Protein AF-A0A9D9MWI8-F1 (afdb_monomer)

pLDDT: mean 88.11, std 11.0, range [45.62, 96.44]

Structure (mmCIF, N/CA/C/O backbone):
data_AF-A0A9D9MWI8-F1
#
_entry.id   AF-A0A9D9MWI8-F1
#
loop_
_atom_site.group_PDB
_atom_site.id
_atom_site.type_symbol
_atom_site.label_atom_id
_atom_site.label_alt_id
_atom_site.label_comp_id
_atom_site.label_asym_id
_atom_site.label_entity_id
_atom_site.label_seq_id
_atom_site.pdbx_PDB_ins_code
_atom_site.Cartn_x
_atom_site.Cartn_y
_atom_site.Cartn_z
_atom_site.occupancy
_atom_site.B_iso_or_equiv
_atom_site.auth_seq_id
_atom_site.auth_comp_id
_atom_site.auth_asym_id
_atom_site.auth_atom_id
_atom_site.pdbx_PDB_model_num
ATOM 1 N N . MET A 1 1 ? 38.068 28.091 -34.908 1.00 45.62 1 MET A N 1
ATOM 2 C CA . MET A 1 1 ? 37.379 28.168 -33.602 1.00 45.62 1 MET A CA 1
ATOM 3 C C . MET A 1 1 ? 36.515 26.915 -33.455 1.00 45.62 1 MET A C 1
ATOM 5 O O . MET A 1 1 ? 35.446 26.851 -34.046 1.00 45.62 1 MET A O 1
ATOM 9 N N . ALA A 1 2 ? 37.027 25.856 -32.819 1.00 51.81 2 ALA A N 1
ATOM 10 C CA . ALA A 1 2 ? 36.300 24.591 -32.694 1.00 51.81 2 ALA A CA 1
ATOM 11 C C . ALA A 1 2 ? 35.253 24.709 -31.577 1.00 51.81 2 ALA A C 1
ATOM 13 O O . ALA A 1 2 ? 35.604 24.959 -30.426 1.00 51.81 2 ALA A O 1
ATOM 14 N N . LEU A 1 3 ? 33.972 24.554 -31.918 1.00 57.19 3 LEU A N 1
ATOM 15 C CA . LEU A 1 3 ? 32.887 24.417 -30.947 1.00 57.19 3 LEU A CA 1
ATOM 16 C C . LEU A 1 3 ? 33.125 23.139 -30.127 1.00 57.19 3 LEU A C 1
ATOM 18 O O . LEU A 1 3 ? 32.914 22.033 -30.628 1.00 57.19 3 LEU A O 1
ATOM 22 N N . LEU A 1 4 ? 33.579 23.285 -28.880 1.00 64.25 4 LEU A N 1
ATOM 23 C CA . LEU A 1 4 ? 33.599 22.199 -27.901 1.00 64.25 4 LEU A CA 1
ATOM 24 C C . LEU A 1 4 ? 32.160 21.703 -27.704 1.00 64.25 4 LEU A C 1
ATOM 26 O O . LEU A 1 4 ? 31.321 22.404 -27.142 1.00 64.25 4 LEU A O 1
ATOM 30 N N . ARG A 1 5 ? 31.862 20.497 -28.194 1.00 72.50 5 ARG A N 1
ATOM 31 C CA . ARG A 1 5 ? 30.582 19.826 -27.949 1.00 72.50 5 ARG A CA 1
ATOM 32 C C . ARG A 1 5 ? 30.588 19.262 -26.532 1.00 72.50 5 ARG A C 1
ATOM 34 O O . ARG A 1 5 ? 31.471 18.483 -26.181 1.00 72.50 5 ARG A O 1
ATOM 41 N N . THR A 1 6 ? 29.598 19.627 -25.728 1.00 77.31 6 THR A N 1
ATOM 42 C CA . THR A 1 6 ? 29.355 19.015 -24.420 1.00 77.31 6 THR A CA 1
ATOM 43 C C . THR A 1 6 ? 28.555 17.724 -24.599 1.00 77.31 6 THR A C 1
ATOM 45 O O . THR A 1 6 ? 27.513 17.705 -25.251 1.00 77.31 6 THR A O 1
ATOM 48 N N . MET A 1 7 ? 29.045 16.620 -24.030 1.00 85.31 7 MET A N 1
ATOM 49 C CA . MET A 1 7 ? 28.321 15.346 -23.995 1.00 85.31 7 MET A CA 1
ATOM 50 C C . MET A 1 7 ? 27.507 15.270 -22.704 1.00 85.31 7 MET A C 1
ATOM 52 O O . MET A 1 7 ? 28.067 15.215 -21.610 1.00 85.31 7 MET A O 1
ATOM 56 N N . GLY A 1 8 ? 26.180 15.277 -22.825 1.00 84.38 8 GLY A N 1
ATOM 57 C CA . GLY A 1 8 ? 25.282 15.103 -21.686 1.00 84.38 8 GLY A CA 1
ATOM 58 C C . GLY A 1 8 ? 25.262 13.652 -21.201 1.00 84.38 8 GLY A C 1
ATOM 59 O O . GLY A 1 8 ? 25.200 12.723 -22.004 1.00 84.38 8 GLY A O 1
ATOM 60 N N . ARG A 1 9 ? 25.268 13.446 -19.881 1.00 88.44 9 ARG A N 1
ATOM 61 C CA . ARG A 1 9 ? 25.039 12.138 -19.253 1.00 88.44 9 ARG A CA 1
ATOM 62 C C . ARG A 1 9 ? 23.705 12.161 -18.524 1.00 88.44 9 ARG A C 1
ATOM 64 O O . ARG A 1 9 ? 23.422 13.090 -17.774 1.00 88.44 9 ARG A O 1
ATOM 71 N N . LYS A 1 10 ? 22.919 11.102 -18.690 1.00 87.25 10 LYS A N 1
ATOM 72 C CA . LYS A 1 10 ? 21.661 10.917 -17.970 1.00 87.25 10 LYS A CA 1
ATOM 73 C C . LYS A 1 10 ? 21.682 9.579 -17.252 1.00 87.25 10 LYS A C 1
ATOM 75 O O . LYS A 1 10 ? 21.730 8.532 -17.890 1.00 87.25 10 LYS A O 1
ATOM 80 N N . ALA A 1 11 ? 21.694 9.624 -15.926 1.00 89.62 11 ALA A N 1
ATOM 81 C CA . ALA A 1 11 ? 21.503 8.431 -15.117 1.00 89.62 11 ALA A CA 1
ATOM 82 C C . ALA A 1 11 ? 20.019 8.047 -15.147 1.00 89.62 11 ALA A C 1
ATOM 84 O O . ALA A 1 11 ? 19.151 8.910 -15.032 1.00 89.62 11 ALA A O 1
ATOM 85 N N . LEU A 1 12 ? 19.740 6.762 -15.334 1.00 88.94 12 LEU A N 1
ATOM 86 C CA . LEU A 1 12 ? 18.387 6.223 -15.390 1.00 88.94 12 LEU A CA 1
ATOM 87 C C . LEU A 1 12 ? 18.364 4.832 -14.770 1.00 88.94 12 LEU A C 1
ATOM 89 O O . LEU A 1 12 ? 19.307 4.054 -14.922 1.00 88.94 12 LEU A O 1
ATOM 93 N N . ILE A 1 13 ? 17.287 4.547 -14.046 1.00 90.56 13 ILE A N 1
ATOM 94 C CA . ILE A 1 13 ? 17.028 3.240 -13.450 1.00 90.56 13 ILE A CA 1
ATOM 95 C C . ILE A 1 13 ? 16.164 2.476 -14.457 1.00 90.56 13 ILE A C 1
ATOM 97 O O . ILE A 1 13 ? 15.081 2.963 -14.777 1.00 90.56 13 ILE A O 1
ATOM 101 N N . PRO A 1 14 ? 16.610 1.318 -14.982 1.00 90.06 14 PRO A N 1
ATOM 102 C CA . PRO A 1 14 ? 15.852 0.598 -16.005 1.00 90.06 14 PRO A CA 1
ATOM 103 C C . PRO A 1 14 ? 14.450 0.199 -15.540 1.00 90.06 14 PRO A C 1
ATOM 105 O O . PRO A 1 14 ? 13.498 0.301 -16.304 1.00 90.06 14 PRO A O 1
ATOM 108 N N . TYR A 1 15 ? 14.337 -0.254 -14.289 1.00 93.50 15 TYR A N 1
ATOM 109 C CA . TYR A 1 15 ? 13.074 -0.488 -13.605 1.00 93.50 15 TYR A CA 1
ATOM 110 C C . TYR A 1 15 ? 13.309 -0.565 -12.095 1.00 93.50 15 TYR A C 1
ATOM 112 O O . TYR A 1 15 ? 14.323 -1.108 -11.650 1.00 93.50 15 TYR A O 1
ATOM 120 N N . GLY A 1 16 ? 12.367 -0.048 -11.312 1.00 92.44 16 GLY A N 1
ATOM 121 C CA . GLY A 1 16 ? 12.375 -0.148 -9.858 1.00 92.44 16 GLY A CA 1
ATOM 122 C C . GLY A 1 16 ? 10.952 -0.116 -9.320 1.00 92.44 16 GLY A C 1
ATOM 123 O O . GLY A 1 16 ? 10.162 0.741 -9.712 1.00 92.44 16 GLY A O 1
ATOM 124 N N . LEU A 1 17 ? 10.628 -1.055 -8.432 1.00 94.56 17 LEU A N 1
ATOM 125 C CA . LEU A 1 17 ? 9.391 -1.035 -7.659 1.00 94.56 17 LEU A CA 1
ATOM 126 C C . LEU A 1 17 ? 9.690 -0.415 -6.292 1.00 94.56 17 LEU A C 1
ATOM 128 O O . LEU A 1 17 ? 10.430 -0.990 -5.496 1.00 94.56 17 LEU A O 1
ATOM 132 N N . TYR A 1 18 ? 9.134 0.767 -6.049 1.00 94.44 18 TYR A N 1
ATOM 133 C CA . TYR A 1 18 ? 9.303 1.505 -4.802 1.00 94.44 18 TYR A CA 1
ATOM 134 C C . TYR A 1 18 ? 8.066 1.339 -3.929 1.00 94.44 18 TYR A C 1
ATOM 136 O O . TYR A 1 18 ? 6.945 1.334 -4.432 1.00 94.44 18 TYR A O 1
ATOM 144 N N . VAL A 1 19 ? 8.280 1.238 -2.620 1.00 95.00 19 VAL A N 1
ATOM 145 C CA . VAL A 1 19 ? 7.204 1.169 -1.629 1.00 95.00 19 VAL A CA 1
ATOM 146 C C . VAL A 1 19 ? 7.329 2.374 -0.711 1.00 95.00 19 VAL A C 1
ATOM 148 O O . VAL A 1 19 ? 8.353 2.550 -0.051 1.00 95.00 19 VAL A O 1
ATOM 151 N N . ALA A 1 20 ? 6.287 3.199 -0.673 1.00 94.62 20 ALA A N 1
ATOM 152 C CA . ALA A 1 20 ? 6.151 4.276 0.296 1.00 94.62 20 ALA A CA 1
ATOM 153 C C . ALA A 1 20 ? 5.297 3.795 1.476 1.00 94.62 20 ALA A C 1
ATOM 155 O O . ALA A 1 20 ? 4.305 3.094 1.287 1.00 94.62 20 ALA A O 1
ATOM 156 N N . LYS A 1 21 ? 5.686 4.178 2.693 1.00 95.25 21 LYS A N 1
ATOM 157 C CA . LYS A 1 21 ? 4.934 3.919 3.925 1.00 95.25 21 LYS A CA 1
ATOM 158 C C . LYS A 1 21 ? 4.411 5.254 4.446 1.00 95.25 21 LYS A C 1
ATOM 160 O O . LYS A 1 21 ? 5.197 6.186 4.595 1.00 95.25 21 LYS A O 1
ATOM 165 N N . GLY A 1 22 ? 3.107 5.345 4.691 1.00 93.75 22 GLY A N 1
ATOM 166 C CA . GLY A 1 22 ? 2.442 6.566 5.145 1.00 93.75 22 GLY A CA 1
ATOM 167 C C . GLY A 1 22 ? 1.602 6.330 6.396 1.00 93.75 22 GLY A C 1
ATOM 168 O O . GLY A 1 22 ? 1.187 5.204 6.666 1.00 93.75 22 GLY A O 1
ATOM 169 N N . PHE A 1 23 ? 1.351 7.405 7.144 1.00 93.12 23 PHE A N 1
ATOM 170 C CA . PHE A 1 23 ? 0.568 7.390 8.379 1.00 93.12 23 PHE A CA 1
ATOM 171 C C . PHE A 1 23 ? -0.369 8.591 8.413 1.00 93.12 23 PHE A C 1
ATOM 173 O O . PHE A 1 23 ? 0.055 9.710 8.128 1.00 93.12 23 PHE A O 1
ATOM 180 N N . ILE A 1 24 ? -1.622 8.361 8.800 1.00 91.69 24 ILE A N 1
ATOM 181 C CA . ILE A 1 24 ? -2.616 9.415 9.010 1.00 91.69 24 ILE A CA 1
ATOM 182 C C . ILE A 1 24 ? -3.154 9.245 10.429 1.00 91.69 24 ILE A C 1
ATOM 184 O O . ILE A 1 24 ? -3.767 8.228 10.748 1.00 91.69 24 ILE A O 1
ATOM 188 N N . SER A 1 25 ? -2.881 10.222 11.295 1.00 89.56 25 SER A N 1
ATOM 189 C CA . SER A 1 25 ? -3.350 10.206 12.682 1.00 89.56 25 SER A CA 1
ATOM 190 C C . SER A 1 25 ? -4.735 10.835 12.774 1.00 89.56 25 SER A C 1
ATOM 192 O O . SER A 1 25 ? -4.892 12.031 12.528 1.00 89.56 25 SER A O 1
ATOM 194 N N . ALA A 1 26 ? -5.729 10.043 13.181 1.00 87.81 26 ALA A N 1
ATOM 195 C CA . ALA A 1 26 ? -7.091 10.526 13.399 1.00 87.81 26 ALA A CA 1
ATOM 196 C C . ALA A 1 26 ? -7.164 11.589 14.508 1.00 87.81 26 ALA A C 1
ATOM 198 O O . ALA A 1 26 ? -7.998 12.487 14.445 1.00 87.81 26 ALA A O 1
ATOM 199 N N . HIS A 1 27 ? -6.278 11.512 15.506 1.00 84.12 27 HIS A N 1
ATOM 200 C CA . HIS A 1 27 ? -6.226 12.490 16.591 1.00 84.12 27 HIS A CA 1
ATOM 201 C C . HIS A 1 27 ? -5.758 13.865 16.100 1.00 84.12 27 HIS A C 1
ATOM 203 O O . HIS A 1 27 ? -6.355 14.876 16.446 1.00 84.12 27 HIS A O 1
ATOM 209 N N . LEU A 1 28 ? -4.730 13.899 15.244 1.00 84.06 28 LEU A N 1
ATOM 210 C CA . LEU A 1 28 ? -4.228 15.152 14.666 1.00 84.06 28 LEU A CA 1
ATOM 211 C C . LEU A 1 28 ? -5.176 15.722 13.602 1.00 84.06 28 LEU A C 1
ATOM 213 O O . LEU A 1 28 ? -5.243 16.934 13.430 1.00 84.06 28 LEU A O 1
ATOM 217 N N . ALA A 1 29 ? -5.924 14.856 12.913 1.00 84.19 29 ALA A N 1
ATOM 218 C CA . ALA A 1 29 ? -6.893 15.248 11.894 1.00 84.19 29 ALA A CA 1
ATOM 219 C C . ALA A 1 29 ? -8.068 16.079 12.444 1.00 84.19 29 ALA A C 1
ATOM 221 O O . ALA A 1 29 ? -8.645 16.866 11.700 1.00 84.19 29 ALA A O 1
ATOM 222 N N . GLN A 1 30 ? -8.417 15.933 13.728 1.00 75.50 30 GLN A N 1
ATOM 223 C CA . GLN A 1 30 ? -9.555 16.636 14.340 1.00 75.50 30 GLN A CA 1
ATOM 224 C C . GLN A 1 30 ? -9.307 18.130 14.604 1.00 75.50 30 GLN A C 1
ATOM 226 O O . GLN A 1 30 ? -10.266 18.844 14.886 1.00 75.50 30 GLN A O 1
ATOM 231 N N . GLY A 1 31 ? -8.063 18.608 14.478 1.00 63.88 31 GLY A N 1
ATOM 232 C CA . GLY A 1 31 ? -7.691 19.985 14.811 1.00 63.88 31 GLY A CA 1
ATOM 233 C C . GLY A 1 31 ? -7.659 20.247 16.325 1.00 63.88 31 GLY A C 1
ATOM 234 O O . GLY A 1 31 ? -8.238 19.511 17.126 1.00 63.88 31 GLY A O 1
ATOM 235 N N . GLU A 1 32 ? -6.944 21.292 16.748 1.00 56.88 32 GLU A N 1
ATOM 236 C CA . GLU A 1 32 ? -7.037 21.786 18.128 1.00 56.88 32 GLU A CA 1
ATOM 237 C C . GLU A 1 32 ? -8.408 22.440 18.338 1.00 56.88 32 GLU A C 1
ATOM 239 O O . GLU A 1 32 ? -8.850 23.230 17.509 1.00 56.88 32 GLU A O 1
ATOM 244 N N . LYS A 1 33 ? -9.061 22.167 19.477 1.00 53.25 33 LYS A N 1
ATOM 245 C CA . LYS A 1 33 ? -10.349 22.785 19.854 1.00 53.25 33 LYS A CA 1
ATOM 246 C C . LYS A 1 33 ? -10.311 24.322 19.930 1.00 53.25 33 LYS A C 1
ATOM 248 O O . LYS A 1 33 ? -11.375 24.930 19.919 1.00 53.25 33 LYS A O 1
ATOM 253 N N . ASP A 1 34 ? -9.117 24.918 19.979 1.00 53.12 34 ASP A N 1
ATOM 254 C CA . ASP A 1 34 ? -8.901 26.336 20.287 1.00 53.12 34 ASP A CA 1
ATOM 255 C C . ASP A 1 34 ? -8.297 27.156 19.129 1.00 53.12 34 ASP A C 1
ATOM 257 O O . ASP A 1 34 ? -8.146 28.368 19.254 1.00 53.12 34 ASP A O 1
ATOM 261 N N . ASN A 1 35 ? -7.955 26.540 17.993 1.00 48.66 35 ASN A N 1
ATOM 262 C CA . ASN A 1 35 ? -7.467 27.252 16.808 1.00 48.66 35 ASN A CA 1
ATOM 263 C C . ASN A 1 35 ? -8.037 26.602 15.549 1.00 48.66 35 ASN A C 1
ATOM 265 O O . ASN A 1 35 ? -7.903 25.396 15.370 1.00 48.66 35 ASN A O 1
ATOM 269 N N . GLU A 1 36 ? -8.609 27.417 14.661 1.00 51.56 36 GLU A N 1
ATOM 270 C CA . GLU A 1 36 ? -9.248 27.084 13.374 1.00 51.56 36 GLU A 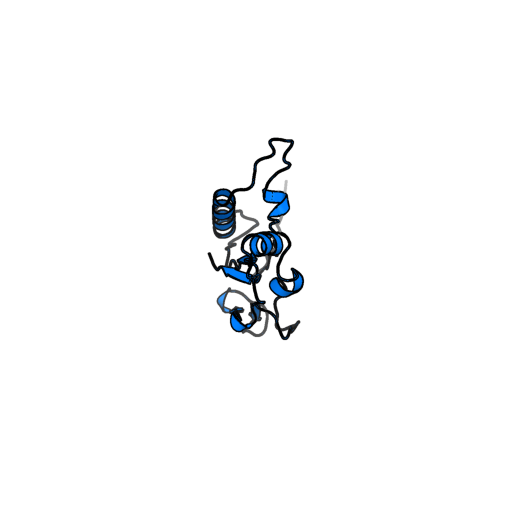CA 1
ATOM 271 C C . GLU A 1 36 ? -8.294 26.444 12.332 1.00 51.56 36 GLU A C 1
ATOM 273 O O . GLU A 1 36 ? -8.325 26.762 11.143 1.00 51.56 36 GLU A O 1
ATOM 278 N N . LYS A 1 37 ? -7.383 25.554 12.736 1.00 53.88 37 LYS A N 1
ATOM 279 C CA . LYS A 1 37 ? -6.570 24.767 11.808 1.00 53.88 37 LYS A CA 1
ATOM 280 C C . LYS A 1 37 ? -7.456 23.683 11.202 1.00 53.88 37 LYS A C 1
ATOM 282 O O . LYS A 1 37 ? -7.988 22.845 11.922 1.00 53.88 37 LYS A O 1
ATOM 287 N N . ALA A 1 38 ? -7.601 23.753 9.878 1.00 57.06 38 ALA A N 1
ATOM 288 C CA . ALA A 1 38 ? -8.444 22.908 9.038 1.00 57.06 38 ALA A CA 1
ATOM 289 C C . ALA A 1 38 ? -8.518 21.449 9.523 1.00 57.06 38 ALA A C 1
ATOM 291 O O . ALA A 1 38 ? -7.512 20.737 9.539 1.00 57.06 38 ALA A O 1
ATOM 292 N N . ALA A 1 39 ? -9.723 21.021 9.904 1.00 72.12 39 ALA A N 1
ATOM 293 C CA . ALA A 1 39 ? -10.009 19.634 10.231 1.00 72.12 39 ALA A CA 1
ATOM 294 C C . ALA A 1 39 ? -9.874 18.790 8.958 1.00 72.12 39 ALA A C 1
ATOM 296 O O . ALA A 1 39 ? -10.573 19.033 7.976 1.00 72.12 39 ALA A O 1
ATOM 297 N N . PHE A 1 40 ? -8.974 17.808 8.972 1.00 85.12 40 PHE A N 1
ATOM 298 C CA . PHE A 1 40 ? -8.813 16.876 7.863 1.00 85.12 40 PHE A CA 1
ATOM 299 C C . PHE A 1 40 ? -10.041 15.967 7.809 1.00 85.12 40 PHE A C 1
ATOM 301 O O . PHE A 1 40 ? -10.281 15.156 8.711 1.00 85.12 40 PHE A O 1
ATOM 308 N N . SER A 1 41 ? -10.843 16.143 6.766 1.00 86.94 41 SER A N 1
ATOM 309 C CA . SER A 1 41 ? -12.131 15.480 6.623 1.00 86.94 41 SER A CA 1
ATOM 310 C C . SER A 1 41 ? -12.018 14.142 5.882 1.00 86.94 41 SER A C 1
ATOM 312 O O . SER A 1 41 ? -10.989 13.786 5.303 1.00 86.94 41 SER A O 1
ATOM 314 N N . GLY A 1 42 ? -13.115 13.379 5.868 1.00 87.50 42 GLY A N 1
ATOM 315 C CA . GLY A 1 42 ? -13.203 12.169 5.045 1.00 87.50 42 GLY A CA 1
ATOM 316 C C . GLY A 1 42 ? -13.144 12.458 3.539 1.00 87.50 42 GLY A C 1
ATOM 317 O O . GLY A 1 42 ? -12.675 11.619 2.774 1.00 87.50 42 GLY A O 1
ATOM 318 N N . GLU A 1 43 ? -13.577 13.645 3.109 1.00 90.38 43 GLU A N 1
ATOM 319 C CA . GLU A 1 43 ? -13.475 14.072 1.712 1.00 90.38 43 GLU A CA 1
ATOM 320 C C . GLU A 1 43 ? -12.018 14.363 1.331 1.00 90.38 43 GLU A C 1
ATOM 322 O O . GLU A 1 43 ? -11.543 13.887 0.299 1.00 90.38 43 GLU A O 1
ATOM 327 N N . ASP A 1 44 ? -11.272 15.029 2.217 1.00 91.81 44 ASP A N 1
ATOM 328 C CA . ASP A 1 44 ? -9.838 15.274 2.033 1.00 91.81 44 ASP A CA 1
ATOM 329 C C . ASP A 1 44 ? -9.048 13.968 1.949 1.00 91.81 44 ASP A C 1
ATOM 331 O O . ASP A 1 44 ? -8.129 13.847 1.136 1.00 91.81 44 ASP A O 1
ATOM 335 N N . LEU A 1 45 ? -9.435 12.956 2.734 1.00 91.81 45 LEU A N 1
ATOM 336 C CA . LEU A 1 45 ? -8.854 11.621 2.633 1.00 91.81 45 LEU A CA 1
ATOM 337 C C . LEU A 1 45 ? -9.089 11.004 1.253 1.00 91.81 45 LEU A C 1
ATOM 339 O O . LEU A 1 45 ? -8.148 10.489 0.652 1.00 91.81 45 LEU A O 1
ATOM 343 N N . ASN A 1 46 ? -10.312 11.071 0.730 1.00 93.12 46 ASN A N 1
ATOM 344 C CA . ASN A 1 46 ? -10.614 10.540 -0.600 1.00 93.12 46 ASN A CA 1
ATOM 345 C C . ASN A 1 46 ? -9.823 11.274 -1.690 1.00 93.12 46 ASN A C 1
ATOM 347 O O . ASN A 1 46 ? -9.252 10.629 -2.573 1.00 93.12 46 ASN A O 1
ATOM 351 N N . ASN A 1 47 ? -9.715 12.600 -1.585 1.00 94.12 47 ASN A N 1
ATOM 352 C CA . ASN A 1 47 ? -8.912 13.418 -2.493 1.00 94.12 47 ASN A CA 1
ATOM 353 C C . ASN A 1 47 ? -7.425 13.052 -2.419 1.00 94.12 47 ASN A C 1
ATOM 355 O O . ASN A 1 47 ? -6.776 12.904 -3.454 1.00 94.12 47 ASN A O 1
ATOM 359 N N . LEU A 1 48 ? -6.891 12.830 -1.215 1.00 93.81 48 LEU A N 1
ATOM 360 C CA . LEU A 1 48 ? -5.515 12.381 -1.017 1.00 93.81 48 LEU A CA 1
ATOM 361 C C . LEU A 1 48 ? -5.271 11.010 -1.662 1.00 93.81 48 LEU A C 1
ATOM 363 O O . LEU A 1 48 ? -4.274 10.827 -2.358 1.00 93.81 48 LEU A O 1
ATOM 367 N N . LEU A 1 49 ? -6.175 10.048 -1.463 1.00 93.88 49 LEU A N 1
ATOM 368 C CA . LEU A 1 49 ? -6.056 8.712 -2.056 1.00 93.88 49 LEU A CA 1
ATOM 369 C C . LEU A 1 49 ? -6.137 8.762 -3.588 1.00 93.88 49 LEU A C 1
ATOM 371 O O . LEU A 1 49 ? -5.348 8.100 -4.265 1.00 93.88 49 LEU A O 1
ATOM 375 N N . ALA A 1 50 ? -7.034 9.580 -4.143 1.00 93.62 50 ALA A N 1
ATOM 376 C CA . ALA A 1 50 ? -7.122 9.811 -5.583 1.00 93.62 50 ALA A CA 1
ATOM 377 C C . ALA A 1 50 ? -5.838 10.454 -6.133 1.00 93.62 50 ALA A C 1
ATOM 379 O O . ALA A 1 50 ? -5.288 9.988 -7.135 1.00 93.62 50 ALA A O 1
ATOM 380 N N . ALA A 1 51 ? -5.309 11.464 -5.436 1.00 94.06 51 ALA A N 1
ATOM 381 C CA . ALA A 1 51 ? -4.056 12.115 -5.795 1.00 94.06 51 ALA A CA 1
ATOM 382 C C . ALA A 1 51 ? -2.875 11.135 -5.764 1.00 94.06 51 ALA A C 1
ATOM 384 O O . ALA A 1 51 ? -2.067 11.143 -6.685 1.00 94.06 51 ALA A O 1
ATOM 385 N N . LEU A 1 52 ? -2.789 10.244 -4.768 1.00 93.38 52 LEU A N 1
ATOM 386 C CA . LEU A 1 52 ? -1.722 9.238 -4.675 1.00 93.38 52 LEU A CA 1
ATOM 387 C C . LEU A 1 52 ? -1.753 8.222 -5.824 1.00 93.38 52 LEU A C 1
ATOM 389 O O . LEU A 1 52 ? -0.697 7.786 -6.288 1.00 93.38 52 LEU A O 1
ATOM 393 N N . LYS A 1 53 ? -2.940 7.858 -6.315 1.00 92.44 53 LYS A N 1
ATOM 394 C CA . LYS A 1 53 ? -3.067 6.998 -7.500 1.00 92.44 53 LYS A CA 1
ATOM 395 C C . LYS A 1 53 ? -2.583 7.693 -8.767 1.00 92.44 53 LYS A C 1
ATOM 397 O O . LYS A 1 53 ? -1.813 7.101 -9.519 1.00 92.44 53 LYS A O 1
ATOM 402 N N . GLY A 1 54 ? -3.010 8.939 -8.970 1.00 90.31 54 GLY A N 1
ATOM 403 C CA . GLY A 1 54 ? -2.680 9.748 -10.148 1.00 90.31 54 GLY A CA 1
ATOM 404 C C . GLY A 1 54 ? -1.378 10.547 -10.032 1.00 90.31 54 GLY A C 1
ATOM 405 O O . GLY A 1 54 ? -1.076 11.349 -10.914 1.00 90.31 54 GLY A O 1
ATOM 406 N N . MET A 1 55 ? -0.599 10.358 -8.960 1.00 90.12 55 MET A N 1
ATOM 407 C CA . MET A 1 55 ? 0.478 11.278 -8.562 1.00 90.12 55 MET A CA 1
ATOM 408 C C . ME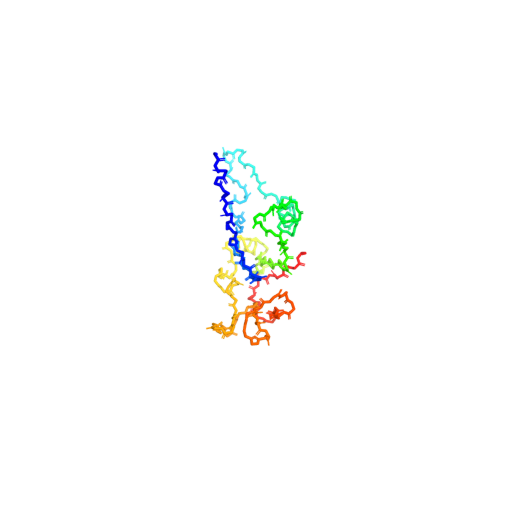T A 1 55 ? 1.528 11.503 -9.655 1.00 90.12 55 MET A C 1
ATOM 410 O O . MET A 1 55 ? 2.101 12.585 -9.752 1.00 90.12 55 MET A O 1
ATOM 414 N N . TRP A 1 56 ? 1.768 10.496 -10.494 1.00 88.00 56 TRP A N 1
ATOM 415 C CA . TRP A 1 56 ? 2.777 10.546 -11.553 1.00 88.00 56 TRP A CA 1
ATOM 416 C C . TRP A 1 56 ? 2.214 10.759 -12.959 1.00 88.00 56 TRP A C 1
ATOM 418 O O . TRP A 1 56 ? 2.991 10.973 -13.890 1.00 88.00 56 TRP A O 1
ATOM 428 N N . ASP A 1 57 ? 0.892 10.753 -13.136 1.00 84.62 57 ASP A N 1
ATOM 429 C CA . ASP A 1 57 ? 0.293 10.886 -14.469 1.00 84.62 57 ASP A CA 1
ATOM 430 C C . ASP A 1 57 ? 0.508 12.288 -15.050 1.00 84.62 57 ASP A C 1
ATOM 432 O O . ASP A 1 57 ? 0.737 12.438 -16.256 1.00 84.62 57 ASP A O 1
ATOM 436 N N . HIS A 1 58 ? 0.516 13.298 -14.176 1.00 82.25 58 HIS A N 1
ATOM 437 C CA . HIS A 1 58 ? 0.714 14.706 -14.525 1.00 82.25 58 HIS A CA 1
ATOM 438 C C . HIS A 1 58 ? 2.164 15.194 -14.352 1.00 82.25 58 HIS A C 1
ATOM 440 O O . HIS A 1 58 ? 2.506 16.272 -14.832 1.00 82.25 58 HIS A O 1
ATOM 446 N N . ASP A 1 59 ? 3.040 14.404 -13.725 1.00 84.12 59 ASP A N 1
ATOM 447 C CA . ASP A 1 59 ? 4.429 14.776 -13.417 1.00 84.12 59 ASP A CA 1
ATOM 448 C C . ASP A 1 59 ? 5.420 14.132 -14.402 1.00 84.12 59 ASP A C 1
ATOM 450 O O . ASP A 1 59 ? 6.302 13.341 -14.051 1.00 84.12 59 ASP A O 1
ATOM 454 N N . ARG A 1 60 ? 5.249 14.463 -15.688 1.00 82.81 60 ARG A N 1
ATOM 455 C CA . ARG A 1 60 ? 6.109 13.968 -16.769 1.00 82.81 60 ARG A CA 1
ATOM 456 C C . ARG A 1 60 ? 7.262 14.924 -17.017 1.00 82.81 60 ARG A C 1
ATOM 458 O O . ARG A 1 60 ? 7.070 16.086 -17.360 1.00 82.81 60 ARG A O 1
ATOM 465 N N . SER A 1 61 ? 8.480 14.407 -16.924 1.00 84.62 61 SER A N 1
ATOM 466 C CA . SER A 1 61 ? 9.680 15.168 -17.250 1.00 84.62 61 SER A CA 1
ATOM 467 C C . SER A 1 61 ? 10.720 14.294 -17.934 1.00 84.62 61 SER A C 1
ATOM 469 O O . SER A 1 61 ? 10.712 13.063 -17.820 1.00 84.62 61 SER A O 1
ATOM 471 N N . ALA A 1 62 ? 11.674 14.940 -18.610 1.00 82.06 62 ALA A N 1
ATOM 472 C CA . ALA A 1 62 ? 12.786 14.233 -19.222 1.00 82.06 62 ALA A CA 1
ATOM 473 C C . ALA A 1 62 ? 13.532 13.373 -18.188 1.00 82.06 62 ALA A C 1
ATOM 475 O O . ALA A 1 62 ? 13.917 12.262 -18.518 1.00 82.06 62 ALA A O 1
ATOM 476 N N . SER A 1 63 ? 13.718 13.819 -16.943 1.00 81.81 63 SER A N 1
ATOM 477 C CA . SER A 1 63 ? 14.467 13.062 -15.931 1.00 81.81 63 SER A CA 1
ATOM 478 C C . SER A 1 63 ? 13.708 11.873 -15.330 1.00 81.81 63 SER A C 1
ATOM 480 O O . SER A 1 63 ? 14.362 10.914 -14.929 1.00 81.81 63 SER A O 1
ATOM 482 N N . LYS A 1 64 ? 12.369 11.908 -15.282 1.00 79.75 64 LYS A N 1
ATOM 483 C CA . LYS A 1 64 ? 11.551 10.931 -14.537 1.00 79.75 64 LYS A CA 1
ATOM 484 C C . LYS A 1 64 ? 11.092 9.725 -15.364 1.00 79.75 64 LYS A C 1
ATOM 486 O O . LYS A 1 64 ? 10.826 8.669 -14.801 1.00 79.75 64 LYS A O 1
ATOM 491 N N . GLY A 1 65 ? 11.055 9.841 -16.693 1.00 84.25 65 GLY A N 1
ATOM 492 C CA . GLY A 1 65 ? 10.590 8.746 -17.550 1.00 84.25 65 GLY A CA 1
ATOM 493 C C . GLY A 1 65 ? 9.115 8.410 -17.300 1.00 84.25 65 GLY A C 1
ATOM 494 O O . GLY A 1 65 ? 8.298 9.319 -17.176 1.00 84.25 65 GLY A O 1
ATOM 495 N N . VAL A 1 66 ? 8.775 7.116 -17.251 1.00 87.75 66 VAL A N 1
ATOM 496 C CA . VAL A 1 66 ? 7.409 6.631 -16.980 1.00 87.75 66 VAL A CA 1
ATOM 497 C C . VAL A 1 66 ? 7.334 6.104 -15.549 1.00 87.75 66 VAL A C 1
ATOM 499 O O . VAL A 1 66 ? 7.879 5.044 -15.244 1.00 87.75 66 VAL A O 1
ATOM 502 N N . MET A 1 67 ? 6.637 6.835 -14.682 1.00 91.81 67 MET A N 1
ATOM 503 C CA . MET A 1 67 ? 6.318 6.429 -13.312 1.00 91.81 67 MET A CA 1
ATOM 504 C C . MET A 1 67 ? 4.806 6.227 -13.195 1.00 91.81 67 MET A C 1
ATOM 506 O O . MET A 1 67 ? 4.037 6.920 -13.850 1.00 91.81 67 MET A O 1
ATOM 510 N N . SER A 1 68 ? 4.378 5.243 -12.409 1.00 91.94 68 SER A N 1
ATOM 511 C CA . SER A 1 68 ? 2.955 4.930 -12.216 1.00 91.94 68 SER A CA 1
ATOM 512 C C . SER A 1 68 ? 2.743 4.302 -10.844 1.00 91.94 68 SER A C 1
ATOM 514 O O . SER A 1 68 ? 3.597 3.543 -10.373 1.00 91.94 68 SER A O 1
ATOM 516 N N . CYS A 1 69 ? 1.606 4.599 -10.216 1.00 93.38 69 CYS A N 1
ATOM 517 C CA . CYS A 1 69 ? 1.186 3.911 -9.002 1.00 93.38 69 CYS A CA 1
ATOM 518 C C . CYS A 1 69 ? 0.725 2.493 -9.370 1.00 93.38 69 CYS A C 1
ATOM 520 O O . CYS A 1 69 ? -0.128 2.320 -10.239 1.00 93.38 69 CYS A O 1
ATOM 522 N N . ARG A 1 70 ? 1.325 1.467 -8.756 1.00 94.44 70 ARG A N 1
ATOM 523 C CA . ARG A 1 70 ? 1.015 0.054 -9.053 1.00 94.44 70 ARG A CA 1
ATOM 524 C C . ARG A 1 70 ? 0.064 -0.591 -8.057 1.00 94.44 70 ARG A C 1
ATOM 526 O O . ARG A 1 70 ? -0.624 -1.534 -8.421 1.00 94.44 70 ARG A O 1
ATOM 533 N N . GLY A 1 71 ? 0.037 -0.095 -6.828 1.00 93.19 71 GLY A N 1
ATOM 534 C CA . GLY A 1 71 ? -0.840 -0.583 -5.775 1.00 93.19 71 GLY A CA 1
ATOM 535 C C . GLY A 1 71 ? -0.877 0.414 -4.628 1.00 93.19 71 GLY A C 1
ATOM 536 O O . GLY A 1 71 ? 0.143 1.024 -4.301 1.00 93.19 71 GLY A O 1
ATOM 537 N N . LEU A 1 72 ? -2.059 0.574 -4.041 1.00 95.62 72 LEU A N 1
ATOM 538 C CA . LEU A 1 72 ? -2.302 1.426 -2.889 1.00 95.62 72 LEU A CA 1
ATOM 539 C C . LEU A 1 72 ? -3.076 0.606 -1.861 1.00 95.62 72 LEU A C 1
ATOM 541 O O . LEU A 1 72 ? -4.211 0.212 -2.104 1.00 95.62 72 LEU A O 1
ATOM 545 N N . TYR A 1 73 ? -2.436 0.348 -0.727 1.00 96.19 73 TYR A N 1
ATOM 546 C CA . TYR A 1 73 ? -2.977 -0.473 0.350 1.00 96.19 73 TYR A CA 1
ATOM 547 C C . TYR A 1 73 ? -3.170 0.406 1.579 1.00 96.19 73 TYR A C 1
ATOM 549 O O . TYR A 1 73 ? -2.205 0.978 2.092 1.00 96.19 73 TYR A O 1
ATOM 557 N N . VAL A 1 74 ? -4.414 0.538 2.033 1.00 96.12 74 VAL A N 1
ATOM 558 C CA . VAL A 1 74 ? -4.778 1.416 3.146 1.00 96.12 74 VAL A CA 1
ATOM 559 C C . VAL A 1 74 ? -5.275 0.570 4.305 1.00 96.12 74 VAL A C 1
ATOM 561 O O . VAL A 1 74 ? -6.305 -0.090 4.214 1.00 96.12 74 VAL A O 1
ATOM 564 N N . PHE A 1 75 ? -4.553 0.617 5.419 1.00 96.44 75 PHE A N 1
ATOM 565 C CA . PHE A 1 75 ? -4.957 -0.048 6.651 1.00 96.44 75 PHE A CA 1
ATOM 566 C C . PHE A 1 75 ? -5.757 0.920 7.518 1.00 96.44 75 PHE A C 1
ATOM 568 O O . PHE A 1 75 ? -5.220 1.909 8.019 1.00 96.44 75 PHE A O 1
ATOM 575 N N . ARG A 1 76 ? -7.047 0.638 7.694 1.00 95.19 76 ARG A N 1
ATOM 576 C CA . ARG A 1 76 ? -7.962 1.431 8.513 1.00 95.19 76 ARG A CA 1
ATOM 577 C C . ARG A 1 76 ? -8.188 0.750 9.856 1.00 95.19 76 ARG A C 1
ATOM 579 O O . ARG A 1 76 ? -8.648 -0.385 9.912 1.00 95.19 76 ARG A O 1
ATOM 586 N N . HIS A 1 77 ? -7.917 1.459 10.944 1.00 95.56 77 HIS A N 1
ATOM 587 C CA . HIS A 1 77 ? -8.276 1.004 12.285 1.00 95.56 77 HIS A CA 1
ATOM 588 C C . HIS A 1 77 ? -9.773 1.242 12.530 1.00 95.56 77 HIS A C 1
ATOM 590 O O . HIS A 1 77 ? -10.251 2.364 12.370 1.00 95.56 77 HIS A O 1
ATOM 596 N N . VAL A 1 78 ? -10.507 0.192 12.902 1.00 94.62 78 VAL A N 1
ATOM 597 C CA . VAL A 1 78 ? -11.964 0.223 13.152 1.00 94.62 78 VAL A CA 1
ATOM 598 C C . VAL A 1 78 ? -12.338 -0.123 14.597 1.00 94.62 78 VAL A C 1
ATOM 600 O O . VAL A 1 78 ? -13.467 0.131 15.012 1.00 94.62 78 VAL A O 1
ATOM 603 N N . GLY A 1 79 ? -11.389 -0.642 15.382 1.00 92.88 79 GLY A N 1
ATOM 604 C CA . GLY A 1 79 ? -11.611 -1.052 16.770 1.00 92.88 79 GLY A CA 1
ATOM 605 C C . GLY A 1 79 ? -12.257 -2.433 16.896 1.00 92.88 79 GLY A C 1
ATOM 606 O O . GLY A 1 79 ? -12.842 -2.963 15.952 1.00 92.88 79 GLY A O 1
ATOM 607 N N . THR A 1 80 ? -12.134 -3.029 18.079 1.00 93.00 80 THR A N 1
ATOM 608 C CA . THR A 1 80 ? -12.681 -4.355 18.419 1.00 93.00 80 THR A CA 1
ATOM 609 C C . THR A 1 80 ? -13.661 -4.319 19.588 1.00 93.00 80 THR A C 1
ATOM 611 O O . THR A 1 80 ? -14.302 -5.326 19.865 1.00 93.00 80 THR A O 1
ATOM 614 N N . ASP A 1 81 ? -13.758 -3.191 20.296 1.00 90.94 81 ASP A N 1
ATOM 615 C CA . ASP A 1 81 ? -14.558 -3.089 21.518 1.00 90.94 81 ASP A CA 1
ATOM 616 C C . ASP A 1 81 ? -16.066 -3.255 21.251 1.00 90.94 81 ASP A C 1
ATOM 618 O O . ASP A 1 81 ? -16.588 -2.855 20.203 1.00 90.94 81 ASP A O 1
ATOM 622 N N . THR A 1 82 ? -16.783 -3.845 22.204 1.00 91.25 82 THR A N 1
ATOM 623 C CA . THR A 1 82 ? -18.244 -3.965 22.180 1.00 91.25 82 THR A CA 1
ATOM 624 C C . THR A 1 82 ? -18.940 -2.626 22.408 1.00 91.25 82 THR A C 1
ATOM 626 O O . THR A 1 82 ? -19.972 -2.381 21.784 1.00 91.25 82 THR A O 1
ATOM 629 N N . ASP A 1 83 ? -18.372 -1.754 23.249 1.00 94.19 83 ASP A N 1
ATOM 630 C CA . ASP A 1 83 ? -18.912 -0.417 23.500 1.00 94.19 83 ASP A CA 1
ATOM 631 C C . ASP A 1 83 ? -18.568 0.514 22.320 1.00 94.19 83 ASP A C 1
ATOM 633 O O . ASP A 1 83 ? -17.386 0.689 21.993 1.00 94.19 83 ASP A O 1
ATOM 637 N N . PRO A 1 84 ? -19.567 1.143 21.668 1.00 91.38 84 PRO A N 1
ATOM 638 C CA . PRO A 1 84 ? -19.328 2.037 20.538 1.00 91.38 84 PRO A CA 1
ATOM 639 C C . PRO A 1 84 ? -18.400 3.215 20.870 1.00 91.38 84 PRO A C 1
ATOM 641 O O . PRO A 1 84 ? -17.607 3.616 20.016 1.00 91.38 84 PRO A O 1
ATOM 644 N N . VAL A 1 85 ? -18.448 3.762 22.090 1.00 91.94 85 VAL A N 1
ATOM 645 C CA . VAL A 1 85 ? -17.620 4.920 22.469 1.00 91.94 85 VAL A CA 1
ATOM 646 C C . VAL A 1 85 ? -16.158 4.506 22.628 1.00 91.94 85 VAL A C 1
ATOM 648 O O . VAL A 1 85 ? -15.256 5.190 22.132 1.00 91.94 85 VAL A O 1
ATOM 651 N N . GLN A 1 86 ? -15.914 3.370 23.284 1.00 90.94 86 GLN A N 1
ATOM 652 C CA . GLN A 1 86 ? -14.562 2.841 23.471 1.00 90.94 86 GLN A CA 1
ATOM 653 C C . GLN A 1 86 ? -13.965 2.342 22.157 1.00 90.94 86 GLN A C 1
ATOM 655 O O . GLN A 1 86 ? -12.792 2.599 21.891 1.00 90.94 86 GLN A O 1
ATOM 660 N N . ARG A 1 87 ? -14.779 1.737 21.281 1.00 92.50 87 ARG A N 1
ATOM 661 C CA . ARG A 1 87 ? -14.345 1.289 19.952 1.00 92.50 87 ARG A CA 1
ATOM 662 C C . ARG A 1 87 ? -13.776 2.434 19.125 1.00 92.50 87 ARG A C 1
ATOM 664 O O . ARG A 1 87 ? -12.691 2.303 18.565 1.00 92.50 87 ARG A O 1
ATOM 671 N N . VAL A 1 88 ? -14.484 3.563 19.070 1.00 90.00 88 VAL A N 1
ATOM 672 C CA . VAL A 1 88 ? -14.036 4.742 18.315 1.00 90.00 88 VAL A CA 1
ATOM 673 C C . VAL A 1 88 ? -12.736 5.301 18.899 1.00 90.00 88 VAL A C 1
ATOM 675 O O . VAL A 1 88 ? -11.808 5.603 18.150 1.00 90.00 88 VAL A O 1
ATOM 678 N N . ARG A 1 89 ? -12.619 5.379 20.230 1.00 89.62 89 ARG A N 1
ATOM 679 C CA . ARG A 1 89 ? -11.380 5.821 20.895 1.00 89.62 89 ARG A CA 1
ATOM 680 C C . ARG A 1 89 ? -10.205 4.884 20.613 1.00 89.62 89 ARG A C 1
ATOM 682 O O . ARG A 1 89 ? -9.118 5.354 20.286 1.00 89.62 89 ARG A O 1
ATOM 689 N N . GLN A 1 90 ? -10.428 3.574 20.685 1.0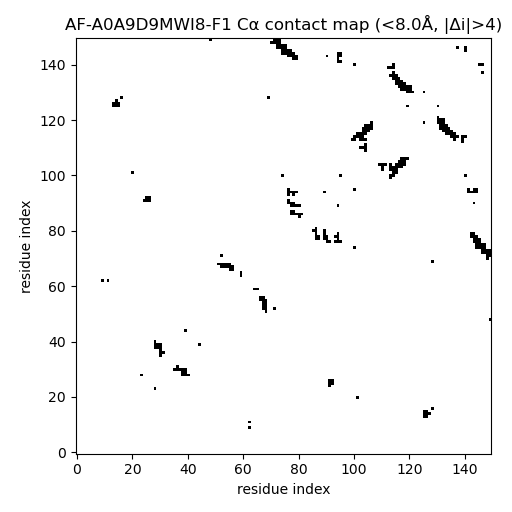0 91.94 90 GLN A N 1
ATOM 690 C CA . GLN A 1 90 ? -9.424 2.561 20.366 1.00 91.94 90 GLN A CA 1
ATOM 691 C C . GLN A 1 90 ? -8.977 2.667 18.901 1.00 91.94 90 GLN A C 1
ATOM 693 O O . GLN A 1 90 ? -7.782 2.635 18.618 1.00 91.94 90 GLN A O 1
ATOM 698 N N . ALA A 1 91 ? -9.920 2.843 17.972 1.00 91.31 91 ALA A N 1
ATOM 699 C CA . ALA A 1 91 ? -9.624 3.037 16.557 1.00 91.31 91 ALA A CA 1
ATOM 700 C C . ALA A 1 91 ? -8.764 4.290 16.312 1.00 91.31 91 ALA A C 1
ATOM 702 O O . ALA A 1 91 ? -7.821 4.236 15.527 1.00 91.31 91 ALA A O 1
ATOM 703 N N . MET A 1 92 ? -9.038 5.393 17.022 1.00 89.31 92 MET A N 1
ATOM 704 C CA . MET A 1 92 ? -8.263 6.636 16.914 1.00 89.31 92 MET A CA 1
ATOM 705 C C . MET A 1 92 ? -6.826 6.509 17.431 1.00 89.31 92 MET A C 1
ATOM 707 O O . MET A 1 92 ? -5.930 7.144 16.879 1.00 89.31 92 ME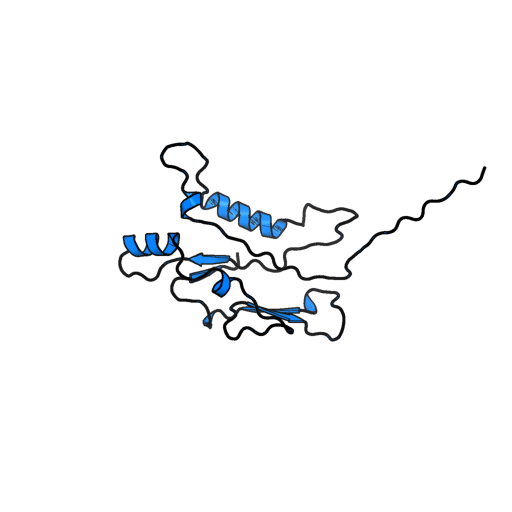T A O 1
ATOM 711 N N . LEU A 1 93 ? -6.605 5.711 18.478 1.00 89.94 93 LEU A N 1
ATOM 712 C CA . LEU A 1 93 ? -5.271 5.451 19.032 1.00 89.94 93 LEU A CA 1
ATOM 713 C C . LEU A 1 93 ? -4.485 4.409 18.219 1.00 89.94 93 LEU A C 1
ATOM 715 O O . LEU A 1 93 ? -3.256 4.400 18.255 1.00 89.94 93 LEU A O 1
ATOM 719 N N . GLY A 1 94 ? -5.192 3.563 17.468 1.00 91.94 94 GLY A N 1
ATOM 720 C CA . GLY A 1 94 ? -4.635 2.482 16.666 1.00 91.94 94 GLY A CA 1
ATOM 721 C C . GLY A 1 94 ? -4.830 1.116 17.325 1.00 91.94 94 GLY A C 1
ATOM 722 O O . GLY A 1 94 ? -4.518 0.904 18.493 1.00 91.94 94 GLY A O 1
ATOM 723 N N . CYS A 1 95 ? -5.337 0.156 16.549 1.00 92.56 95 CYS A N 1
ATOM 724 C CA . CYS A 1 95 ? -5.599 -1.215 17.011 1.00 92.56 95 CYS A CA 1
ATOM 725 C C . CYS A 1 95 ? -4.392 -2.152 16.866 1.00 92.56 95 CYS A C 1
ATOM 727 O O . CYS A 1 95 ? -4.334 -3.190 17.516 1.00 92.56 95 CYS A O 1
ATOM 729 N N . ALA A 1 96 ? -3.441 -1.809 15.996 1.00 94.25 96 ALA A N 1
ATOM 730 C CA . ALA A 1 96 ? -2.268 -2.625 15.714 1.00 94.25 96 ALA A CA 1
ATOM 731 C C . ALA A 1 96 ? -1.040 -1.736 15.462 1.00 94.25 96 ALA A C 1
ATOM 733 O O . ALA A 1 96 ? -1.191 -0.640 14.917 1.00 94.25 96 ALA A O 1
ATOM 734 N N . PRO A 1 97 ? 0.178 -2.194 15.804 1.00 94.06 97 PRO A N 1
ATOM 735 C CA . PRO A 1 97 ? 1.394 -1.434 15.545 1.00 94.06 97 PRO A CA 1
ATOM 736 C C . PRO A 1 97 ? 1.648 -1.203 14.050 1.00 94.06 97 PRO A C 1
ATOM 738 O O . PRO A 1 97 ? 1.539 -2.121 13.238 1.00 94.06 97 PRO A O 1
ATOM 741 N N . ALA A 1 98 ? 2.118 -0.002 13.709 1.00 93.06 98 ALA A N 1
ATOM 742 C CA . ALA A 1 98 ? 2.522 0.406 12.362 1.00 93.06 98 ALA A CA 1
ATOM 743 C C . ALA A 1 98 ? 3.427 -0.608 11.641 1.00 93.06 98 ALA A C 1
ATOM 745 O O . ALA A 1 98 ? 3.162 -0.986 10.500 1.00 93.06 98 ALA A O 1
ATOM 746 N N . GLN A 1 99 ? 4.480 -1.077 12.319 1.00 93.00 99 GLN A N 1
ATOM 747 C CA . GLN A 1 99 ? 5.428 -2.039 11.749 1.00 93.00 99 GLN A CA 1
ATOM 748 C C . GLN A 1 99 ? 4.747 -3.345 11.328 1.00 93.00 99 GLN A C 1
ATOM 750 O O . GLN A 1 99 ? 5.097 -3.918 10.307 1.00 93.00 99 GLN A O 1
ATOM 755 N N . ARG A 1 100 ? 3.726 -3.791 12.071 1.00 94.00 100 ARG A N 1
ATOM 756 C CA . ARG A 1 100 ? 3.025 -5.046 11.790 1.00 94.00 100 ARG A CA 1
ATOM 757 C C . ARG A 1 100 ? 2.200 -4.953 10.509 1.00 94.00 100 ARG A C 1
ATOM 759 O O . ARG A 1 100 ? 2.041 -5.964 9.831 1.00 94.00 100 ARG A O 1
ATOM 766 N N . LEU A 1 101 ? 1.675 -3.765 10.212 1.00 94.69 101 LEU A N 1
ATOM 767 C CA . LEU A 1 101 ? 0.834 -3.510 9.046 1.00 94.69 101 LEU A CA 1
ATOM 768 C C . LEU A 1 101 ? 1.657 -3.185 7.796 1.00 94.69 101 LEU A C 1
ATOM 770 O O . LEU A 1 101 ? 1.323 -3.627 6.702 1.00 94.69 101 LEU A O 1
ATOM 774 N N . LEU A 1 102 ? 2.732 -2.411 7.960 1.00 94.31 102 LEU A N 1
ATOM 775 C CA . LEU A 1 102 ? 3.474 -1.829 6.841 1.00 94.31 102 LEU A CA 1
ATOM 776 C C . LEU A 1 102 ? 4.763 -2.571 6.490 1.00 94.31 102 LEU A C 1
ATOM 778 O O . LEU A 1 102 ? 5.365 -2.274 5.456 1.00 94.31 102 LEU A O 1
ATOM 782 N N . ASP A 1 103 ? 5.245 -3.483 7.332 1.00 93.75 103 ASP A N 1
ATOM 783 C CA . ASP A 1 103 ? 6.345 -4.355 6.935 1.00 93.75 103 ASP A CA 1
ATOM 784 C C . ASP A 1 103 ? 5.853 -5.403 5.939 1.00 93.75 103 ASP A C 1
ATOM 786 O O . ASP A 1 103 ? 4.848 -6.083 6.147 1.00 93.75 103 ASP A O 1
ATOM 790 N N . PHE A 1 104 ? 6.587 -5.509 4.835 1.00 93.31 104 PHE A N 1
ATOM 791 C CA . PHE A 1 104 ? 6.301 -6.419 3.739 1.00 93.31 104 PHE A CA 1
ATOM 792 C C . PHE A 1 104 ? 7.465 -7.385 3.551 1.00 93.31 104 PHE A C 1
ATOM 794 O O . PHE A 1 104 ? 8.632 -7.012 3.734 1.00 93.31 104 PHE A O 1
ATOM 801 N N . GLY A 1 105 ? 7.156 -8.626 3.189 1.00 92.44 105 GLY A N 1
ATOM 802 C CA . GLY A 1 105 ? 8.175 -9.614 2.873 1.00 92.44 105 GLY A CA 1
ATOM 803 C C . GLY A 1 105 ? 8.730 -9.410 1.467 1.00 92.44 105 GLY A C 1
ATOM 804 O O . GLY A 1 105 ? 8.065 -8.913 0.555 1.00 92.44 105 GLY A O 1
ATOM 805 N N . THR A 1 106 ? 9.986 -9.800 1.285 1.00 91.94 106 THR A N 1
ATOM 806 C CA . THR A 1 106 ? 10.678 -9.814 -0.009 1.00 91.94 106 THR A CA 1
ATOM 807 C C . THR A 1 106 ? 11.518 -11.078 -0.141 1.00 91.94 106 THR A C 1
ATOM 809 O O . THR A 1 106 ? 11.716 -11.798 0.832 1.00 91.94 106 THR A O 1
ATOM 812 N N . HIS A 1 107 ? 12.100 -11.333 -1.318 1.00 84.56 107 HIS A N 1
ATOM 813 C CA . HIS A 1 107 ? 13.044 -12.452 -1.487 1.00 84.56 107 HIS A CA 1
ATOM 814 C C . HIS A 1 107 ? 14.227 -12.434 -0.528 1.00 84.56 107 HIS A C 1
ATOM 816 O O . HIS A 1 107 ? 14.742 -13.491 -0.191 1.00 84.56 107 HIS A O 1
ATOM 822 N N . HIS A 1 108 ? 14.687 -11.247 -0.135 1.00 85.12 108 HIS A N 1
ATOM 823 C CA . HIS A 1 108 ? 15.866 -11.101 0.717 1.00 85.12 108 HIS A CA 1
ATOM 824 C C . HIS A 1 108 ? 15.511 -10.984 2.199 1.00 85.12 108 HIS A C 1
ATOM 826 O O . HIS A 1 108 ? 16.394 -11.069 3.047 1.00 85.12 108 HIS A O 1
ATOM 832 N N . ARG A 1 109 ? 14.233 -10.761 2.514 1.00 88.00 109 ARG A N 1
ATOM 833 C CA . ARG A 1 109 ? 13.754 -10.570 3.878 1.00 88.00 109 ARG A CA 1
ATOM 834 C C . ARG A 1 109 ? 12.386 -11.206 4.010 1.00 88.00 109 ARG A C 1
ATOM 836 O O . ARG A 1 109 ? 11.382 -10.605 3.630 1.00 88.00 109 ARG A O 1
ATOM 843 N N . GLU A 1 110 ? 12.371 -12.409 4.555 1.00 88.69 110 GLU A N 1
ATOM 844 C CA . GLU A 1 110 ? 11.131 -13.093 4.889 1.00 88.69 110 GLU A CA 1
ATOM 845 C C . GLU A 1 110 ? 10.613 -12.600 6.234 1.00 88.69 110 GLU A C 1
ATOM 847 O O . GLU A 1 110 ? 11.371 -12.412 7.186 1.00 88.69 110 GLU A O 1
ATOM 852 N N . ILE A 1 111 ? 9.311 -12.360 6.290 1.00 90.62 111 ILE A N 1
ATOM 853 C CA . ILE A 1 111 ? 8.599 -11.948 7.491 1.00 90.62 111 ILE A CA 1
ATOM 854 C C . ILE A 1 111 ? 7.405 -12.890 7.565 1.00 90.62 111 ILE A C 1
ATOM 856 O O . ILE A 1 111 ? 6.560 -12.851 6.682 1.00 90.62 111 ILE A O 1
ATOM 860 N N . ALA A 1 112 ? 7.367 -13.775 8.564 1.00 84.19 112 ALA A N 1
ATOM 861 C CA . ALA A 1 112 ? 6.389 -14.868 8.609 1.00 84.19 112 ALA A CA 1
ATOM 862 C C . ALA A 1 112 ? 4.934 -14.371 8.522 1.00 84.19 112 ALA A C 1
ATOM 864 O O . ALA A 1 112 ? 4.114 -14.958 7.821 1.00 84.19 112 ALA A O 1
ATOM 865 N N . ASP A 1 113 ? 4.652 -13.244 9.176 1.00 88.62 113 ASP A N 1
ATOM 866 C CA . ASP A 1 113 ? 3.301 -12.709 9.302 1.00 88.62 113 ASP A CA 1
ATOM 867 C C . ASP A 1 113 ? 3.050 -11.461 8.442 1.00 88.62 113 ASP A C 1
ATOM 869 O O . ASP A 1 113 ? 2.075 -10.747 8.672 1.00 88.62 113 ASP A O 1
ATOM 873 N N . SER A 1 114 ? 3.895 -11.141 7.457 1.00 93.44 114 SER A N 1
ATOM 874 C CA . SER A 1 114 ? 3.654 -9.980 6.582 1.00 93.44 114 SER A CA 1
ATOM 875 C C . SER A 1 114 ? 2.278 -10.067 5.915 1.00 93.44 114 SER A C 1
ATOM 877 O O . SER A 1 114 ? 1.847 -11.124 5.448 1.00 93.44 114 SER A O 1
ATOM 879 N N . ILE A 1 115 ? 1.569 -8.936 5.882 1.00 95.69 115 ILE A N 1
ATOM 880 C CA . ILE A 1 115 ? 0.266 -8.847 5.204 1.00 95.69 115 ILE A CA 1
ATOM 881 C C . ILE A 1 115 ? 0.476 -8.711 3.698 1.00 95.69 115 ILE A C 1
ATOM 883 O O . ILE A 1 115 ? -0.321 -9.212 2.914 1.00 95.69 115 ILE A O 1
ATOM 887 N N . ILE A 1 116 ? 1.555 -8.047 3.291 1.00 95.88 116 ILE A N 1
ATOM 888 C CA . ILE A 1 116 ? 1.906 -7.849 1.890 1.00 95.88 116 ILE A CA 1
ATOM 889 C C . ILE A 1 116 ? 3.265 -8.495 1.650 1.00 95.88 116 ILE A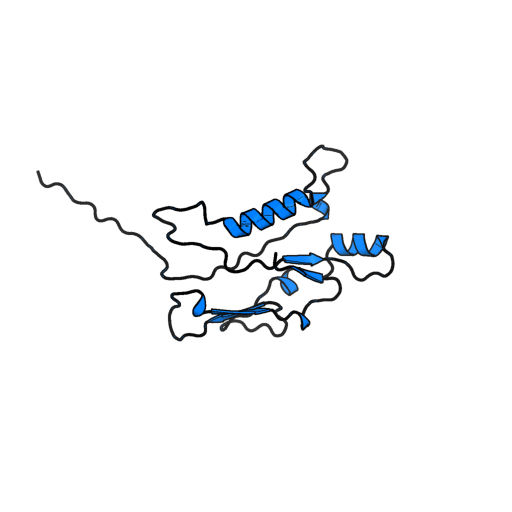 C 1
ATOM 891 O O . ILE A 1 116 ? 4.220 -8.212 2.370 1.00 95.88 116 ILE A O 1
ATOM 895 N N . ASP A 1 117 ? 3.360 -9.318 0.615 1.00 95.94 117 ASP A N 1
ATOM 896 C CA . ASP A 1 117 ? 4.613 -9.894 0.142 1.00 95.94 117 ASP A CA 1
ATOM 897 C C . ASP A 1 117 ? 4.888 -9.454 -1.289 1.00 95.94 117 ASP A C 1
ATOM 899 O O . ASP A 1 117 ? 4.012 -9.497 -2.149 1.00 95.94 117 ASP A O 1
ATOM 903 N N . ILE A 1 118 ? 6.126 -9.038 -1.552 1.00 95.50 118 ILE A N 1
ATOM 904 C CA . ILE A 1 118 ? 6.568 -8.578 -2.867 1.00 95.50 118 ILE A CA 1
ATOM 905 C C . ILE A 1 118 ? 7.719 -9.460 -3.331 1.00 95.50 118 ILE A C 1
ATOM 907 O O . ILE A 1 118 ? 8.842 -9.399 -2.817 1.00 95.50 118 ILE A O 1
ATOM 911 N N . ARG A 1 119 ? 7.446 -10.281 -4.341 1.00 95.06 119 ARG A N 1
ATOM 912 C CA . ARG A 1 119 ? 8.375 -11.291 -4.842 1.00 95.06 119 ARG A CA 1
ATOM 913 C C . ARG A 1 119 ? 8.698 -11.034 -6.323 1.00 95.06 119 ARG A C 1
ATOM 915 O O . ARG A 1 119 ? 7.818 -11.050 -7.167 1.00 95.06 119 ARG A O 1
ATOM 922 N N . LYS A 1 120 ? 9.968 -10.780 -6.643 1.00 94.38 120 LYS A N 1
ATOM 923 C CA . LYS A 1 120 ? 10.542 -10.794 -7.992 1.00 94.38 120 LYS A CA 1
ATOM 924 C C . LYS A 1 120 ? 10.617 -12.222 -8.562 1.00 94.38 120 LYS A C 1
ATOM 926 O O . LYS A 1 120 ? 11.327 -13.076 -8.039 1.00 94.38 120 LYS A O 1
ATOM 931 N N . THR A 1 121 ? 9.971 -12.460 -9.691 1.00 93.06 121 THR A N 1
ATOM 932 C CA . THR A 1 121 ? 9.840 -13.792 -10.305 1.00 93.06 121 THR A CA 1
ATOM 933 C C . THR A 1 121 ? 10.997 -14.178 -11.221 1.00 93.06 121 THR A C 1
ATOM 935 O O . THR A 1 121 ? 11.180 -15.358 -11.511 1.00 93.06 121 THR A O 1
ATOM 938 N N . ILE A 1 122 ? 11.795 -13.207 -11.670 1.00 92.56 122 ILE A N 1
ATOM 939 C CA . ILE A 1 122 ? 12.878 -13.441 -12.629 1.00 92.56 122 ILE A CA 1
ATOM 940 C C . ILE A 1 122 ? 14.260 -13.496 -11.971 1.00 92.56 122 ILE A C 1
ATOM 942 O O . ILE A 1 122 ? 14.539 -12.829 -10.966 1.00 92.56 122 ILE A O 1
ATOM 946 N N . ALA A 1 123 ? 15.179 -14.211 -12.620 1.00 88.75 123 ALA A N 1
ATOM 947 C CA . ALA A 1 123 ? 16.608 -14.070 -12.371 1.00 88.75 123 ALA A CA 1
ATOM 948 C C . ALA A 1 123 ? 17.132 -12.753 -12.983 1.00 88.75 123 ALA A C 1
ATOM 950 O O . ALA A 1 123 ? 16.731 -12.354 -14.073 1.00 88.75 123 ALA A O 1
ATOM 951 N N . GLY A 1 124 ? 18.049 -12.068 -12.292 1.00 89.88 124 GLY A N 1
ATOM 952 C CA . GLY A 1 124 ? 18.648 -10.816 -12.775 1.00 89.88 124 GLY A CA 1
ATOM 953 C C . GLY A 1 124 ? 17.856 -9.546 -12.433 1.00 89.88 124 GLY A C 1
ATOM 954 O O . GLY A 1 124 ? 17.171 -9.476 -11.406 1.00 89.88 124 GLY A O 1
ATOM 955 N N . SER A 1 125 ? 18.030 -8.495 -13.242 1.00 92.19 125 SER A N 1
ATOM 956 C CA . SER A 1 125 ? 17.430 -7.176 -13.000 1.00 92.19 125 SER A CA 1
ATOM 957 C C . SER A 1 125 ? 16.040 -7.055 -13.640 1.00 92.19 125 SER A C 1
ATOM 959 O O . SER A 1 125 ? 15.934 -7.262 -14.848 1.00 92.19 125 SER A O 1
ATOM 961 N N . PRO A 1 126 ? 15.010 -6.635 -12.887 1.00 94.00 126 PRO A N 1
ATOM 962 C CA . PRO A 1 126 ? 13.659 -6.453 -13.413 1.00 94.00 126 PRO A CA 1
ATOM 963 C C . PRO A 1 126 ? 13.603 -5.345 -14.469 1.00 94.00 126 PRO A C 1
ATOM 965 O O . PRO A 1 126 ? 14.467 -4.456 -14.527 1.00 94.00 126 PRO A O 1
ATOM 968 N N . ARG A 1 127 ? 12.590 -5.428 -15.330 1.00 94.75 127 ARG A N 1
ATOM 969 C CA . ARG A 1 127 ? 12.319 -4.514 -16.450 1.00 94.75 127 ARG A CA 1
ATOM 970 C C . ARG A 1 127 ? 10.852 -4.098 -16.537 1.00 94.75 127 ARG A C 1
ATOM 972 O O . ARG A 1 127 ? 10.552 -3.120 -17.216 1.00 94.75 127 ARG A O 1
ATOM 979 N N . SER A 1 128 ? 9.956 -4.799 -15.849 1.00 94.62 128 SER A N 1
ATOM 980 C CA . SER A 1 128 ? 8.526 -4.507 -15.839 1.00 94.62 128 SER A CA 1
ATOM 981 C C . SER A 1 128 ? 7.878 -4.839 -14.493 1.00 94.62 128 SER A C 1
ATOM 983 O O . SER A 1 128 ? 8.470 -5.497 -13.638 1.00 94.62 128 SER A O 1
ATOM 985 N N . PHE A 1 129 ? 6.627 -4.407 -14.305 1.00 95.81 129 PHE A N 1
ATOM 986 C CA . PHE A 1 129 ? 5.854 -4.791 -13.122 1.00 95.81 129 PHE A CA 1
ATOM 987 C C . PHE A 1 129 ? 5.526 -6.287 -13.107 1.00 95.81 129 PHE A C 1
ATOM 989 O O . PHE A 1 129 ? 5.438 -6.862 -12.033 1.00 95.81 129 PHE A O 1
ATOM 996 N N . ALA A 1 130 ? 5.412 -6.924 -14.277 1.00 95.44 130 ALA A N 1
ATOM 997 C CA . ALA A 1 130 ? 5.129 -8.355 -14.395 1.00 95.44 130 ALA A CA 1
ATOM 998 C C . ALA A 1 130 ? 6.270 -9.242 -13.863 1.00 95.44 130 ALA A C 1
ATOM 1000 O O . ALA A 1 130 ? 6.053 -10.410 -13.550 1.00 95.44 130 ALA A O 1
ATOM 1001 N N . ASP A 1 131 ? 7.469 -8.677 -13.700 1.00 95.94 131 ASP A N 1
ATOM 1002 C CA . ASP A 1 131 ? 8.595 -9.356 -13.053 1.00 95.94 131 ASP A CA 1
ATOM 1003 C C . ASP A 1 131 ? 8.434 -9.429 -11.526 1.00 95.94 131 ASP A C 1
ATOM 1005 O O . ASP A 1 131 ? 9.312 -9.954 -10.840 1.00 95.94 131 ASP A O 1
ATOM 1009 N N . TYR A 1 132 ? 7.346 -8.873 -10.984 1.00 95.75 132 TYR A N 1
ATOM 1010 C CA . TYR A 1 132 ? 6.983 -8.904 -9.577 1.00 95.75 132 TYR A CA 1
ATOM 1011 C C . TYR A 1 132 ? 5.593 -9.510 -9.386 1.00 95.75 132 TYR A C 1
ATOM 1013 O O . TYR A 1 132 ? 4.664 -9.267 -10.150 1.00 95.75 132 TYR A O 1
ATOM 1021 N N . VAL A 1 133 ? 5.444 -10.246 -8.294 1.00 95.75 133 VAL A N 1
ATOM 1022 C CA . VAL A 1 133 ? 4.177 -10.714 -7.746 1.00 95.75 133 VAL A CA 1
ATOM 1023 C C . VAL A 1 133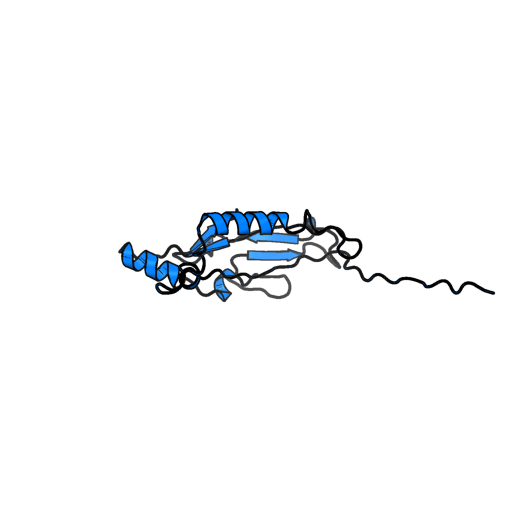 ? 3.989 -10.020 -6.409 1.00 95.75 133 VAL A C 1
ATOM 1025 O O . VAL A 1 133 ? 4.867 -10.076 -5.544 1.00 95.75 133 VAL A O 1
ATOM 1028 N N . VAL A 1 134 ? 2.856 -9.338 -6.264 1.00 95.94 134 VAL A N 1
ATOM 1029 C CA . VAL A 1 134 ? 2.429 -8.736 -5.003 1.00 95.94 134 VAL A CA 1
ATOM 1030 C C . VAL A 1 134 ? 1.292 -9.586 -4.457 1.00 95.94 134 VAL A C 1
ATOM 1032 O O . VAL A 1 134 ? 0.242 -9.688 -5.088 1.00 95.94 134 VAL A O 1
ATOM 1035 N N . THR A 1 135 ? 1.516 -10.210 -3.306 1.00 95.69 135 THR A N 1
ATOM 1036 C CA . THR A 1 135 ? 0.538 -11.068 -2.636 1.00 95.69 135 THR A CA 1
ATOM 1037 C C . THR A 1 135 ? 0.022 -10.364 -1.393 1.00 95.69 135 THR A C 1
ATOM 1039 O O . THR A 1 135 ? 0.809 -9.848 -0.602 1.00 95.69 135 THR A O 1
ATOM 1042 N N . VAL A 1 136 ? -1.298 -10.362 -1.212 1.00 95.94 136 VAL A N 1
ATOM 1043 C CA . VAL A 1 136 ? -1.966 -9.779 -0.045 1.00 95.94 136 VAL A CA 1
ATOM 1044 C C . VAL A 1 136 ? -2.624 -10.891 0.766 1.00 95.94 136 VAL A C 1
ATOM 1046 O O . VAL A 1 136 ? -3.550 -11.555 0.304 1.00 95.94 136 VAL A O 1
ATOM 1049 N N . HIS A 1 137 ? -2.158 -11.074 1.993 1.00 95.25 137 HIS A N 1
ATOM 1050 C CA . HIS A 1 137 ? -2.627 -12.076 2.942 1.00 95.25 137 HIS A CA 1
ATOM 1051 C C . HIS A 1 137 ? -3.668 -11.474 3.886 1.00 95.25 137 HIS A C 1
ATOM 1053 O O . HIS A 1 137 ? -3.360 -11.039 4.998 1.00 95.25 137 HIS A O 1
ATOM 1059 N N . ARG A 1 138 ? -4.923 -11.413 3.426 1.00 93.94 138 ARG A N 1
ATOM 1060 C CA . ARG A 1 138 ? -6.041 -10.845 4.206 1.00 93.94 138 ARG A CA 1
ATOM 1061 C C . ARG A 1 138 ? -6.346 -11.640 5.478 1.00 93.94 138 ARG A C 1
ATOM 1063 O O . ARG A 1 138 ? -6.821 -11.072 6.452 1.00 93.94 138 ARG A O 1
ATOM 1070 N N . ASP A 1 139 ? -6.029 -12.928 5.482 1.00 94.12 139 ASP A N 1
ATOM 1071 C CA . ASP A 1 139 ? -6.111 -13.822 6.639 1.00 94.12 139 ASP A CA 1
ATOM 1072 C C . ASP A 1 139 ? -5.183 -13.403 7.792 1.00 94.12 139 ASP A C 1
ATOM 1074 O O . ASP A 1 139 ? -5.458 -13.709 8.949 1.00 94.12 139 ASP A O 1
ATOM 1078 N N . ARG A 1 140 ? -4.116 -12.650 7.494 1.00 94.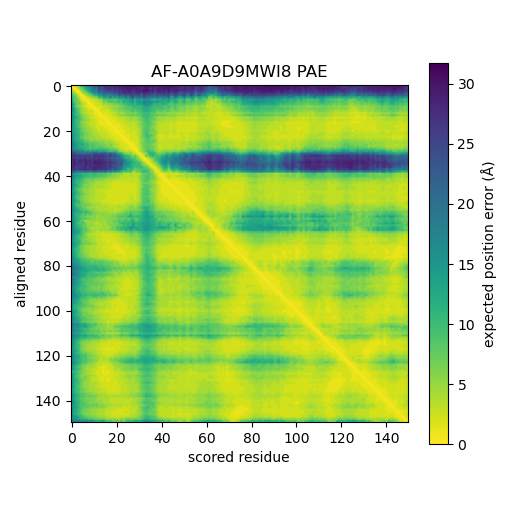31 140 ARG A N 1
ATOM 1079 C CA . ARG A 1 140 ? -3.130 -12.180 8.479 1.00 94.31 140 ARG A CA 1
ATOM 1080 C C . ARG A 1 140 ? -3.442 -10.791 9.037 1.00 94.31 140 ARG A C 1
ATOM 1082 O O . ARG A 1 140 ? -2.598 -10.224 9.739 1.00 94.31 140 ARG A O 1
ATOM 1089 N N . LEU A 1 141 ? -4.601 -10.216 8.708 1.00 95.00 141 LEU A N 1
ATOM 1090 C CA . LEU A 1 141 ? -5.019 -8.918 9.232 1.00 95.00 141 LEU A CA 1
ATOM 1091 C C . LEU A 1 141 ? -5.299 -9.017 10.740 1.00 95.00 141 LEU A C 1
ATOM 1093 O O . LEU A 1 141 ? -6.079 -9.871 11.164 1.00 95.00 141 LEU A O 1
ATOM 1097 N N . PRO A 1 142 ? -4.697 -8.144 11.570 1.00 94.56 142 PRO A N 1
ATOM 1098 C CA . PRO A 1 142 ? -5.033 -8.071 12.985 1.00 94.56 142 PRO A CA 1
ATOM 1099 C C . PRO A 1 142 ? -6.503 -7.702 13.202 1.00 94.56 142 PRO A C 1
ATOM 1101 O O . PRO A 1 142 ? -7.094 -6.950 12.425 1.00 94.56 142 PRO A O 1
ATOM 1104 N N . ALA A 1 143 ? -7.075 -8.169 14.311 1.00 93.69 143 ALA A N 1
ATOM 1105 C CA . ALA A 1 143 ? -8.425 -7.786 14.702 1.00 93.69 143 ALA A CA 1
ATOM 1106 C C . ALA A 1 143 ? -8.550 -6.256 14.852 1.00 93.69 143 ALA A C 1
ATOM 1108 O O . ALA A 1 143 ? -7.657 -5.586 15.374 1.00 93.69 143 ALA A O 1
ATOM 1109 N N . GLY A 1 144 ? -9.672 -5.699 14.389 1.00 93.56 144 GLY A N 1
ATOM 1110 C CA . GLY A 1 144 ? -9.927 -4.255 14.440 1.00 93.56 144 GLY A CA 1
ATOM 1111 C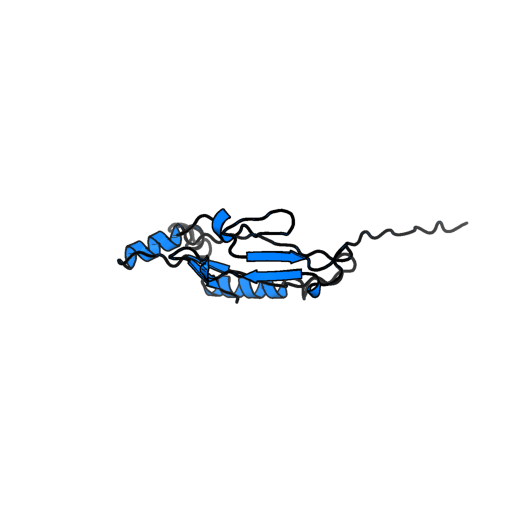 C . GLY A 1 144 ? -9.181 -3.443 13.381 1.00 93.56 144 GLY A C 1
ATOM 1112 O O . GLY A 1 144 ? -9.145 -2.215 13.484 1.00 93.56 144 GLY A O 1
ATOM 1113 N N . VAL A 1 145 ? -8.595 -4.095 12.374 1.00 96.19 145 VAL A N 1
ATOM 1114 C CA . VAL A 1 145 ? -8.024 -3.449 11.188 1.00 96.19 145 VAL A CA 1
ATOM 1115 C C . VAL A 1 145 ? -8.725 -3.961 9.939 1.00 96.19 145 VAL A C 1
ATOM 1117 O O . VAL A 1 145 ? -8.922 -5.158 9.760 1.00 96.19 145 VAL A O 1
ATOM 1120 N N . GLU A 1 146 ? -9.067 -3.039 9.055 1.00 95.69 146 GLU A N 1
ATOM 1121 C CA . GLU A 1 146 ? -9.609 -3.315 7.735 1.00 95.69 146 GLU A CA 1
ATOM 1122 C C . GLU A 1 146 ? -8.599 -2.887 6.673 1.00 95.69 146 GLU A C 1
ATOM 1124 O O . GLU A 1 146 ? -7.969 -1.834 6.788 1.00 95.69 146 GLU A O 1
ATOM 1129 N N . LEU A 1 147 ? -8.442 -3.702 5.634 1.00 95.69 147 LEU A N 1
ATOM 1130 C CA . LEU A 1 147 ? -7.636 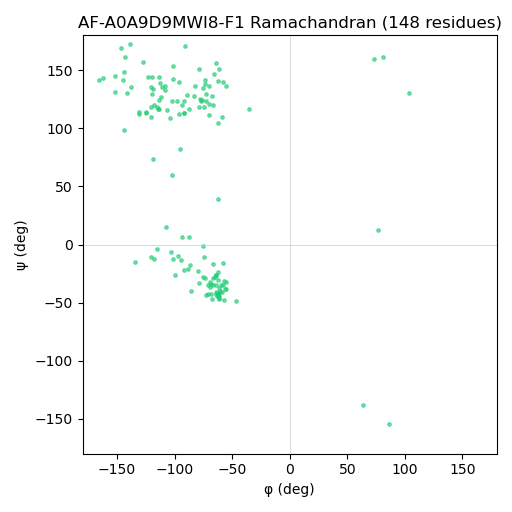-3.356 4.472 1.00 95.69 147 LEU A CA 1
ATOM 1131 C C . LEU A 1 147 ? -8.541 -2.840 3.356 1.00 95.69 147 LEU A C 1
ATOM 1133 O O . LEU A 1 147 ? -9.436 -3.550 2.901 1.00 95.69 147 LEU A O 1
ATOM 1137 N N . LEU A 1 148 ? -8.260 -1.627 2.894 1.00 93.69 148 LEU A N 1
ATOM 1138 C CA . LEU A 1 148 ? -8.892 -1.012 1.738 1.00 93.69 148 LEU A CA 1
ATOM 1139 C C . LEU A 1 148 ? -7.890 -0.968 0.580 1.00 93.69 148 LEU A C 1
ATOM 1141 O O . LEU A 1 148 ? -6.727 -0.596 0.754 1.00 93.69 148 LEU A O 1
ATOM 1145 N N . GLU A 1 149 ? -8.373 -1.317 -0.605 1.00 89.19 149 GLU A N 1
ATOM 1146 C CA . GLU A 1 149 ? -7.653 -1.220 -1.877 1.00 89.19 149 GLU A CA 1
ATOM 1147 C C . GLU A 1 149 ? -8.450 -0.256 -2.757 1.00 89.19 149 GLU A C 1
ATOM 1149 O O . GLU A 1 149 ? -9.231 -0.706 -3.598 1.00 89.19 149 GLU A O 1
ATOM 1154 N N . PRO A 1 150 ? -8.390 1.055 -2.446 1.00 79.44 150 PRO A N 1
ATOM 1155 C CA . PRO A 1 150 ? -9.238 2.046 -3.083 1.00 79.44 150 PRO A CA 1
ATOM 1156 C C . PRO A 1 150 ? -9.028 2.064 -4.584 1.00 79.44 150 PRO A C 1
ATOM 1158 O O . PRO A 1 150 ? -7.882 1.894 -5.060 1.00 79.44 150 PRO A O 1
#

Solvent-accessible surface area (backbone atoms only — not comparable to full-atom values): 9643 Å² total; per-residue (Å²): 136,83,81,82,79,81,83,87,85,79,87,80,77,84,49,83,91,81,85,87,88,85,86,82,58,57,67,70,27,63,33,59,98,87,48,95,53,79,57,61,45,75,66,56,50,52,52,50,56,52,44,59,55,49,58,37,78,79,62,70,46,90,86,63,60,89,58,74,64,88,80,60,82,44,81,44,49,63,25,77,54,86,51,70,70,59,10,53,53,41,18,48,75,50,53,68,63,66,66,64,66,70,40,58,19,35,86,90,43,82,46,97,66,34,27,35,34,46,38,70,76,58,87,80,83,60,70,56,72,84,38,44,45,77,46,75,40,74,88,58,54,59,77,24,50,45,84,43,73,123

Foldseek 3Di:
DDDDDDDDDADDDLDDDDDDADDDQQVVLCPDPPDPDHRCDPVNVVVVVVCLQCVCVPVDDPNPPDDGDDFDKDKFQQADDPDPVVRVVCRNVPPDDSCLARDEAEPVRDDPLYQWYKYQCDPDDDNDCVSIDIDGNPVSDDPRIDMDGD

Mean predicted aligned error: 6.64 Å

Radius of gyration: 21.02 Å; Cα contacts (8 Å, |Δi|>4): 175; chains: 1; bounding box: 57×43×57 Å

Secondary structure (DSSP, 8-state):
-------------S-----------HHHHT--TTS------HHHHHHHHHHHHHTTTS---TTT-S-------EEEE----SSHHHHHHHHHH-SS-HHHHH-EEETTB--TT-SEEEEE-SSS---SGGGEEEEE-GGGPPTTEEEE--

Sequence (150 aa):
MALLRTMGRKALIPYGLYVAKGFISAHLAQGEKDNEKAAFSGEDLNNLLAALKGMWDHDRSASKGVMSCRGLYVFRHVGTDTDPVQRVRQAMLGCAPAQRLLDFGTHHREIADSIIDIRKTIAGSPRSFADYVVTVHRDRLPAGVELLEP